Protein AF-A0A5K1DE42-F1 (afdb_monomer)

Radius of gyration: 11.46 Å; Cα contacts (8 Å, |Δi|>4): 38; chains: 1; bounding box: 26×25×26 Å

Nearest PDB structures (foldseek):
  4m4w-assembly1_K  TM=2.474E-01  e=2.208E+00  Bacillus subtilis subsp. subtilis str. 168
  7t4s-assembly1_E  TM=3.719E-01  e=6.451E+00  Human betaherpesvirus 5

Secondary structure (DSSP, 8-state):
--HHHHHHHHTT------SSHHHHHHHHHHHHHHHHH-TTS-EEEEEETTEEEEEE-

Foldseek 3Di:
DQLVVVVVVCVVHDDDQDDPVVSVVVVVVNVVVNCVNCVPWDKDWDDDPPDTDIDTD

Structure (mmCIF, N/CA/C/O backbone):
data_AF-A0A5K1DE42-F1
#
_entry.id   AF-A0A5K1DE42-F1
#
loop_
_atom_site.group_PDB
_atom_site.id
_atom_site.type_symbol
_atom_site.label_atom_id
_atom_site.label_alt_id
_atom_site.label_comp_id
_atom_site.label_asym_id
_atom_site.label_entity_id
_atom_site.label_seq_id
_atom_site.pdbx_PDB_ins_code
_atom_site.Cartn_x
_atom_site.Cartn_y
_atom_site.Cartn_z
_atom_site.occupancy
_atom_site.B_iso_or_equiv
_atom_site.auth_seq_id
_atom_site.auth_comp_id
_atom_site.auth_asym_id
_atom_site.auth_atom_id
_atom_site.pdbx_PDB_model_num
ATOM 1 N N . PHE A 1 1 ? 1.945 8.404 3.658 1.00 87.38 1 PHE A N 1
ATOM 2 C CA . PHE A 1 1 ? 1.001 7.560 2.900 1.00 87.38 1 PHE A CA 1
ATOM 3 C C . PHE A 1 1 ? -0.099 7.127 3.853 1.00 87.38 1 PHE A C 1
ATOM 5 O O . PHE A 1 1 ? 0.234 6.679 4.940 1.00 87.38 1 PHE A O 1
ATOM 12 N N . ASP A 1 2 ? -1.368 7.302 3.483 1.00 96.00 2 ASP A N 1
ATOM 13 C CA . ASP A 1 2 ? -2.512 6.803 4.256 1.00 96.00 2 ASP A CA 1
ATOM 14 C C . ASP A 1 2 ? -3.126 5.617 3.503 1.00 96.00 2 ASP A C 1
ATOM 16 O O . ASP A 1 2 ? -3.767 5.786 2.460 1.00 96.00 2 ASP A O 1
ATOM 20 N N . GLY A 1 3 ? -2.882 4.409 4.015 1.00 96.19 3 GLY A N 1
ATOM 21 C CA . GLY A 1 3 ? -3.352 3.179 3.386 1.00 96.19 3 GLY A CA 1
ATOM 22 C C . GLY A 1 3 ? -4.869 3.003 3.463 1.00 96.19 3 GLY A C 1
ATOM 23 O O . GLY A 1 3 ? -5.456 2.471 2.524 1.00 96.19 3 GLY A O 1
ATOM 24 N N . GLN A 1 4 ? -5.533 3.501 4.510 1.00 95.88 4 GLN A N 1
ATOM 25 C CA . GLN A 1 4 ? -6.990 3.382 4.640 1.00 95.88 4 GLN A CA 1
ATOM 26 C C . GLN A 1 4 ? -7.710 4.313 3.664 1.00 95.88 4 GLN A C 1
ATOM 28 O O . GLN A 1 4 ? -8.667 3.899 2.998 1.00 95.88 4 GLN A O 1
ATOM 33 N N . LEU A 1 5 ? -7.213 5.543 3.509 1.00 97.31 5 LEU A N 1
ATOM 34 C CA . LEU A 1 5 ? -7.707 6.462 2.485 1.00 97.31 5 LEU A CA 1
ATOM 35 C C . LEU A 1 5 ? -7.469 5.901 1.075 1.00 97.31 5 LEU A C 1
ATOM 37 O O . LEU A 1 5 ? -8.351 5.995 0.219 1.00 97.31 5 LEU A O 1
ATOM 41 N N . PHE A 1 6 ? -6.301 5.298 0.830 1.00 96.94 6 PHE A N 1
ATOM 42 C CA . PHE A 1 6 ? -5.997 4.659 -0.451 1.00 96.94 6 PHE A CA 1
ATOM 43 C C . PHE A 1 6 ? -6.975 3.519 -0.764 1.00 96.94 6 PHE A C 1
ATOM 45 O O . PHE A 1 6 ? -7.597 3.531 -1.828 1.00 96.94 6 PHE A O 1
ATOM 52 N N . LEU A 1 7 ? -7.171 2.578 0.170 1.00 95.81 7 LEU A N 1
ATOM 53 C CA . LEU A 1 7 ? -8.123 1.470 0.015 1.00 95.81 7 LEU A CA 1
ATOM 54 C C . LEU A 1 7 ? -9.546 1.984 -0.229 1.00 95.81 7 LEU A C 1
ATOM 56 O O . LEU A 1 7 ? -10.236 1.490 -1.119 1.00 95.81 7 LEU A O 1
ATOM 60 N N . SER A 1 8 ? -9.958 3.032 0.490 1.00 96.12 8 SER A N 1
ATOM 61 C CA . SER A 1 8 ? -11.275 3.656 0.314 1.00 96.12 8 SER A CA 1
ATOM 62 C C . SER A 1 8 ? -11.460 4.227 -1.097 1.00 96.12 8 SER A C 1
ATOM 64 O O . SER A 1 8 ? -12.505 4.022 -1.713 1.00 96.12 8 SER A O 1
ATOM 66 N N . LYS A 1 9 ? -10.436 4.888 -1.654 1.00 96.88 9 LYS A N 1
ATOM 67 C CA . LYS A 1 9 ? -10.458 5.428 -3.030 1.00 96.88 9 LYS A CA 1
ATOM 68 C C . LYS A 1 9 ? -10.391 4.349 -4.118 1.00 96.88 9 LYS A C 1
ATOM 70 O O . LYS A 1 9 ? -10.837 4.595 -5.247 1.00 96.88 9 LYS A O 1
ATOM 75 N N . MET A 1 10 ? -9.819 3.193 -3.782 1.00 96.25 10 MET A N 1
ATOM 76 C CA . MET A 1 10 ? -9.657 2.029 -4.656 1.00 96.25 10 MET A CA 1
ATOM 77 C C . MET A 1 10 ? -10.817 1.031 -4.580 1.00 96.25 10 MET A C 1
ATOM 79 O O . MET A 1 10 ? -10.846 0.084 -5.363 1.00 96.25 10 MET A O 1
ATOM 83 N N . LYS A 1 11 ? -11.796 1.229 -3.692 1.00 94.81 11 LYS A N 1
ATOM 84 C CA . LYS A 1 11 ? -12.966 0.350 -3.590 1.00 94.81 11 LYS A CA 1
ATOM 85 C C . LYS A 1 11 ? -13.694 0.254 -4.938 1.00 94.81 11 LYS A C 1
ATOM 87 O O . LYS A 1 11 ? -14.067 1.268 -5.524 1.00 94.81 11 LYS A O 1
ATOM 92 N N . GLY A 1 12 ? -13.880 -0.974 -5.426 1.00 95.44 12 GLY A N 1
ATOM 93 C CA . GLY A 1 12 ? -14.500 -1.252 -6.728 1.00 95.44 12 GLY A CA 1
ATOM 94 C C . GLY A 1 12 ? -13.601 -0.999 -7.945 1.00 95.44 12 GLY A C 1
ATOM 95 O O . GLY A 1 12 ? -14.086 -1.066 -9.070 1.00 95.44 12 GLY A O 1
ATOM 96 N N . LYS A 1 13 ? -12.309 -0.710 -7.746 1.00 96.94 13 LYS A N 1
ATOM 97 C CA . LYS A 1 13 ? -11.329 -0.486 -8.817 1.00 96.94 13 LYS A CA 1
ATOM 98 C C . LYS A 1 13 ? -10.222 -1.530 -8.752 1.00 96.94 13 LYS A C 1
ATOM 100 O O . LYS A 1 13 ? -9.862 -2.011 -7.681 1.00 96.94 13 LYS A O 1
ATOM 105 N N . SER A 1 14 ? -9.633 -1.821 -9.904 1.00 95.56 14 SER A N 1
ATOM 106 C CA . SER A 1 14 ? -8.455 -2.679 -10.015 1.00 95.56 14 SER A CA 1
ATOM 107 C C . SER A 1 14 ? -7.258 -1.854 -10.476 1.00 95.56 14 SER A C 1
ATOM 109 O O . SER A 1 14 ? -7.386 -0.980 -11.329 1.00 95.56 14 SER A O 1
ATOM 111 N N . MET A 1 15 ? -6.094 -2.132 -9.896 1.00 94.88 15 MET A N 1
ATOM 112 C CA . MET A 1 15 ? -4.804 -1.568 -10.291 1.00 94.88 15 MET A CA 1
ATOM 113 C C . MET A 1 15 ? -3.892 -2.724 -10.686 1.00 94.88 15 MET A C 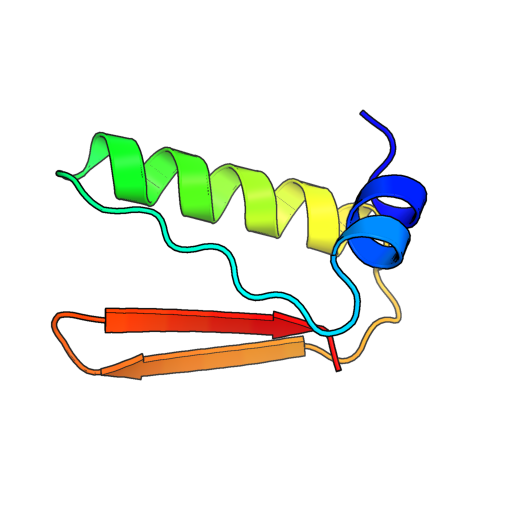1
ATOM 115 O O . MET A 1 15 ? -3.822 -3.723 -9.971 1.00 94.88 15 MET A O 1
ATOM 119 N N . MET A 1 16 ? -3.195 -2.582 -11.810 1.00 95.06 16 MET A N 1
ATOM 120 C CA . MET A 1 16 ? -2.266 -3.584 -12.318 1.00 95.06 16 MET A CA 1
ATOM 121 C C . MET A 1 16 ? -0.904 -2.943 -12.554 1.00 95.06 16 MET A C 1
ATOM 123 O O . MET A 1 16 ? -0.816 -1.860 -13.127 1.00 95.06 16 MET A O 1
ATOM 127 N N . PHE A 1 17 ? 0.147 -3.629 -12.117 1.00 96.25 17 PHE A N 1
ATOM 128 C CA . PHE A 1 17 ? 1.526 -3.276 -12.423 1.00 96.25 17 PHE A CA 1
ATOM 129 C C . PHE A 1 17 ? 1.972 -4.149 -13.593 1.00 96.25 17 PHE A C 1
ATOM 131 O O . PHE A 1 17 ? 1.851 -5.371 -13.529 1.00 96.25 17 PHE A O 1
ATOM 138 N N . VAL A 1 18 ? 2.445 -3.519 -14.667 1.00 95.44 18 VAL A N 1
ATOM 139 C CA . VAL A 1 18 ? 2.905 -4.194 -15.885 1.00 95.44 18 VAL A CA 1
ATOM 140 C C . VAL A 1 18 ? 4.334 -3.750 -16.147 1.00 95.44 18 VAL A C 1
ATOM 142 O O . VAL A 1 18 ? 4.599 -2.552 -16.222 1.00 95.44 18 VAL A O 1
ATOM 145 N N . GLY A 1 19 ? 5.253 -4.703 -16.254 1.00 93.94 19 GLY A N 1
ATOM 146 C CA . GLY A 1 19 ? 6.665 -4.412 -16.452 1.00 93.94 19 GLY A CA 1
ATOM 147 C C . GLY A 1 19 ? 7.546 -5.609 -16.134 1.00 93.94 19 GLY A C 1
ATOM 148 O O . GLY A 1 19 ? 7.102 -6.755 -16.155 1.00 93.94 19 GLY A O 1
ATOM 149 N N . ASP A 1 20 ? 8.802 -5.311 -15.844 1.00 93.88 20 ASP A N 1
ATOM 150 C CA . ASP A 1 20 ? 9.819 -6.270 -15.442 1.00 93.88 20 ASP A CA 1
ATOM 151 C C . ASP A 1 20 ? 9.784 -6.540 -13.921 1.00 93.88 20 ASP A C 1
ATOM 153 O O . ASP A 1 20 ? 8.789 -6.309 -13.221 1.00 93.88 20 ASP A O 1
ATOM 157 N N . SER A 1 21 ? 10.902 -7.033 -13.391 1.00 94.81 21 SER A N 1
ATOM 158 C CA . SER A 1 21 ? 11.085 -7.289 -11.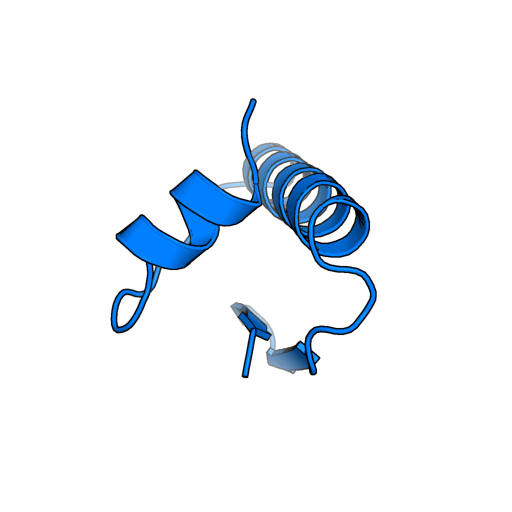965 1.00 94.81 21 SER A CA 1
ATOM 159 C C . SER A 1 21 ? 10.948 -6.035 -11.095 1.00 94.81 21 SER A C 1
ATOM 161 O O . SER A 1 21 ? 10.548 -6.156 -9.936 1.00 94.81 21 SER A O 1
ATOM 163 N N . LEU A 1 22 ? 11.207 -4.829 -11.615 1.00 96.44 22 LEU A N 1
ATOM 164 C CA . LEU A 1 22 ? 11.034 -3.598 -10.846 1.00 96.44 22 LEU A CA 1
ATOM 165 C C . LEU A 1 22 ? 9.549 -3.300 -10.620 1.00 96.44 22 LEU A C 1
ATOM 167 O O . LEU A 1 22 ? 9.153 -2.970 -9.501 1.00 96.44 22 LEU A O 1
ATOM 171 N N . GLY A 1 23 ? 8.715 -3.475 -11.648 1.00 95.44 23 GLY A N 1
ATOM 172 C CA . GLY A 1 23 ? 7.260 -3.348 -11.520 1.00 95.44 23 GLY A CA 1
ATOM 173 C C . GLY A 1 23 ? 6.685 -4.321 -10.485 1.00 95.44 23 GLY A C 1
ATOM 174 O O . GLY A 1 23 ? 5.850 -3.936 -9.661 1.00 95.44 23 GLY A O 1
ATOM 175 N N . LEU A 1 24 ? 7.197 -5.556 -10.470 1.00 94.62 24 LEU A N 1
ATOM 176 C CA . LEU A 1 24 ? 6.834 -6.569 -9.478 1.00 94.62 24 LEU A CA 1
ATOM 177 C C . LEU A 1 24 ? 7.227 -6.150 -8.053 1.00 94.62 24 LEU A C 1
ATOM 179 O O . LEU A 1 24 ? 6.407 -6.254 -7.138 1.00 94.62 24 LEU A O 1
ATOM 183 N N . ASN A 1 25 ? 8.440 -5.627 -7.866 1.00 96.81 25 ASN A N 1
ATOM 184 C CA . ASN A 1 25 ? 8.917 -5.163 -6.560 1.00 96.81 25 ASN A CA 1
ATOM 185 C C . A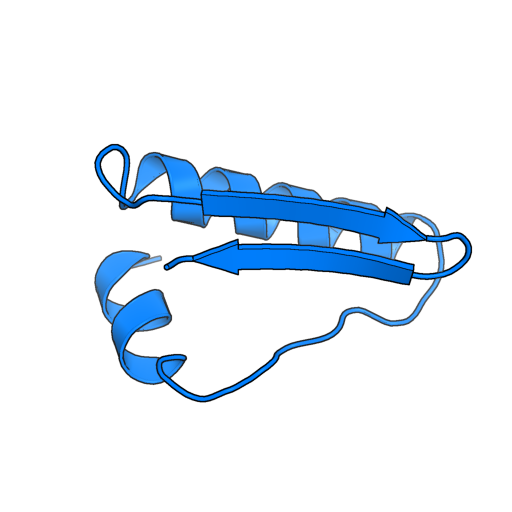SN A 1 25 ? 8.064 -4.005 -6.015 1.00 96.81 25 ASN A C 1
ATOM 187 O O . ASN A 1 25 ? 7.760 -3.959 -4.819 1.00 96.81 25 ASN A O 1
ATOM 191 N N . GLN A 1 26 ? 7.632 -3.089 -6.887 1.00 97.00 26 GLN A N 1
ATOM 192 C CA . GLN A 1 26 ? 6.764 -1.975 -6.494 1.00 97.00 26 GLN A CA 1
ATOM 193 C C . GLN A 1 26 ? 5.369 -2.453 -6.085 1.00 97.00 26 GLN A C 1
ATOM 195 O O . GLN A 1 26 ? 4.838 -2.009 -5.064 1.00 97.00 26 GLN A O 1
ATOM 200 N N . TRP A 1 27 ? 4.798 -3.402 -6.830 1.00 96.69 27 TRP A N 1
ATOM 201 C CA . TRP A 1 27 ? 3.527 -4.033 -6.476 1.00 96.69 27 TRP A CA 1
ATOM 202 C C . TRP A 1 27 ? 3.591 -4.734 -5.109 1.00 96.69 27 TRP A C 1
ATO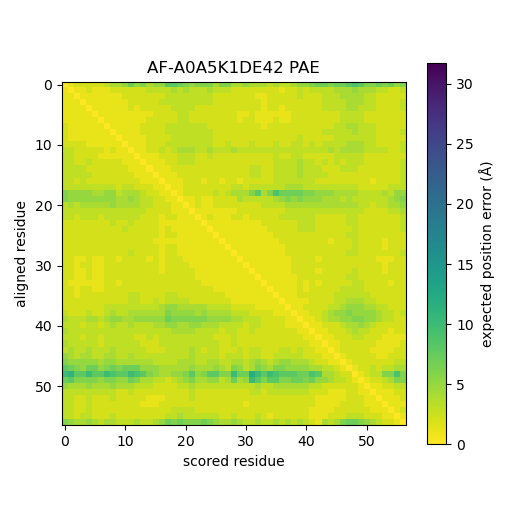M 204 O O . TRP A 1 27 ? 2.717 -4.518 -4.267 1.00 96.69 27 TRP A O 1
ATOM 214 N N . GLN A 1 28 ? 4.654 -5.503 -4.846 1.00 96.19 28 GLN A N 1
ATOM 215 C CA . GLN A 1 28 ? 4.869 -6.169 -3.554 1.00 96.19 28 GLN A CA 1
ATOM 216 C C . GLN A 1 28 ? 5.013 -5.160 -2.408 1.00 96.19 28 GLN A C 1
ATOM 218 O O . GLN A 1 28 ? 4.375 -5.306 -1.364 1.00 96.19 28 GLN A O 1
ATOM 223 N N . SER A 1 29 ? 5.800 -4.103 -2.620 1.00 97.50 29 SER A N 1
ATOM 224 C CA . SER A 1 29 ? 6.004 -3.039 -1.631 1.00 97.50 29 SER A CA 1
ATOM 225 C C . SER A 1 29 ? 4.690 -2.336 -1.279 1.00 97.50 29 SER A C 1
ATOM 227 O O . SER A 1 29 ? 4.401 -2.110 -0.101 1.00 97.50 29 SER A O 1
ATOM 229 N N . LEU A 1 30 ? 3.849 -2.043 -2.280 1.00 97.12 30 LEU A N 1
ATOM 230 C CA . LEU A 1 30 ? 2.529 -1.451 -2.063 1.00 97.12 30 LEU A CA 1
ATOM 231 C C . LEU A 1 30 ? 1.610 -2.380 -1.263 1.00 97.12 30 LEU A C 1
ATOM 233 O O . LEU A 1 30 ? 0.967 -1.921 -0.319 1.00 97.12 30 LEU A O 1
ATOM 237 N N . ILE A 1 31 ? 1.564 -3.672 -1.596 1.00 96.44 31 ILE A N 1
ATOM 238 C CA . ILE A 1 31 ? 0.766 -4.650 -0.842 1.00 96.44 31 ILE A CA 1
ATOM 239 C C . ILE A 1 31 ? 1.175 -4.664 0.628 1.00 96.44 31 ILE A C 1
ATOM 241 O O . ILE A 1 31 ? 0.302 -4.590 1.491 1.00 96.44 31 ILE A O 1
ATOM 245 N N . CYS A 1 32 ? 2.476 -4.702 0.923 1.00 96.56 32 CYS A N 1
ATOM 246 C CA . CYS A 1 32 ? 2.971 -4.693 2.299 1.00 96.56 32 CYS A CA 1
ATOM 247 C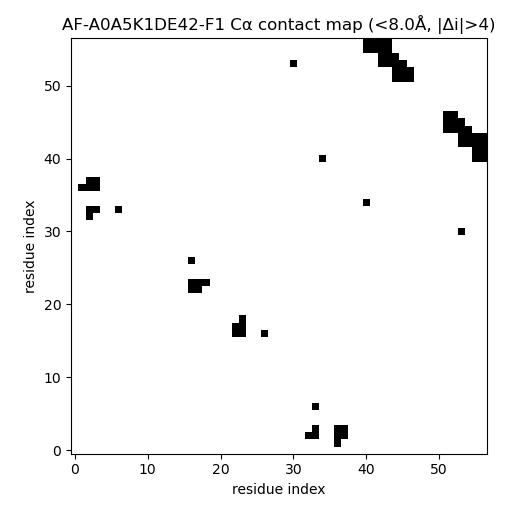 C . CYS A 1 32 ? 2.533 -3.434 3.064 1.00 96.56 32 CYS A C 1
ATOM 249 O O . CYS A 1 32 ? 2.085 -3.538 4.207 1.00 96.56 32 CYS A O 1
ATOM 251 N N . MET A 1 33 ? 2.601 -2.256 2.431 1.00 97.62 33 MET A N 1
ATOM 252 C CA . MET A 1 33 ? 2.120 -1.003 3.033 1.00 97.62 33 MET A CA 1
ATOM 253 C C . MET A 1 33 ? 0.604 -1.004 3.279 1.00 97.62 33 MET A C 1
ATOM 255 O O . MET A 1 33 ? 0.133 -0.444 4.267 1.00 97.62 33 MET A O 1
ATOM 259 N N . LEU A 1 34 ? -0.180 -1.615 2.390 1.00 97.19 34 LEU A N 1
ATOM 260 C CA . LEU A 1 34 ? -1.634 -1.701 2.545 1.00 97.19 34 LEU A CA 1
ATOM 261 C C . LEU A 1 34 ? -2.044 -2.736 3.597 1.00 97.19 34 LEU A C 1
ATOM 263 O O . LEU A 1 34 ? -2.961 -2.490 4.378 1.00 97.19 34 LEU A O 1
ATOM 267 N N . TYR A 1 35 ? -1.340 -3.866 3.654 1.00 96.00 35 TYR A N 1
ATOM 268 C CA . TYR A 1 35 ? -1.563 -4.909 4.649 1.00 96.00 35 TYR A CA 1
ATOM 269 C C . TYR A 1 35 ? -1.260 -4.404 6.066 1.00 96.00 35 TYR A C 1
ATOM 271 O O . TYR A 1 35 ? -2.040 -4.645 6.985 1.00 96.00 35 TYR A O 1
ATOM 279 N N . SER A 1 36 ? -0.180 -3.632 6.243 1.00 96.25 36 SER A N 1
ATOM 280 C CA . SER A 1 36 ? 0.147 -3.022 7.538 1.00 96.25 36 SER A CA 1
ATOM 281 C C . SER A 1 36 ? -0.842 -1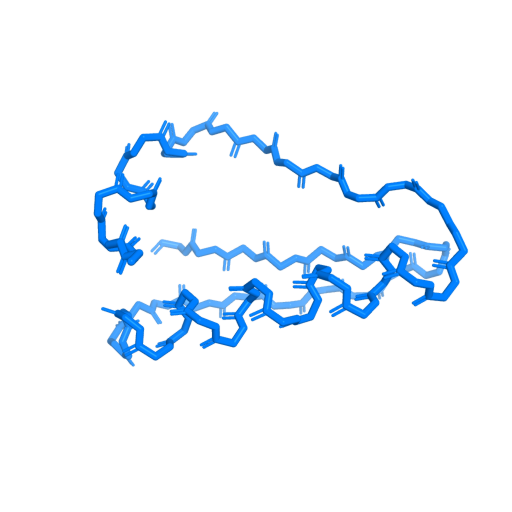.927 7.955 1.00 96.25 36 SER A C 1
ATOM 283 O O . SER A 1 36 ? -1.138 -1.796 9.141 1.00 96.25 36 SER A O 1
ATOM 285 N N . ALA A 1 37 ? -1.406 -1.178 7.001 1.00 96.25 37 ALA A N 1
ATOM 286 C CA . ALA A 1 37 ? -2.422 -0.157 7.269 1.00 96.25 37 ALA A CA 1
ATOM 287 C C . ALA A 1 37 ? -3.817 -0.734 7.596 1.00 96.25 37 ALA A C 1
ATOM 289 O O . ALA A 1 37 ? -4.635 -0.053 8.225 1.00 96.25 37 ALA A O 1
ATOM 290 N N . ALA A 1 38 ? -4.100 -1.973 7.177 1.00 95.38 38 ALA A N 1
ATOM 291 C CA . ALA A 1 38 ? -5.378 -2.653 7.383 1.00 95.38 38 ALA A CA 1
ATOM 292 C C . ALA A 1 38 ? -5.192 -4.114 7.856 1.00 95.38 38 ALA A C 1
ATOM 294 O O . ALA A 1 38 ? -5.643 -5.043 7.187 1.00 95.38 38 ALA A O 1
ATOM 295 N N . PRO A 1 39 ? -4.605 -4.349 9.047 1.00 93.19 39 PRO A N 1
ATOM 296 C CA . PRO A 1 39 ? -4.207 -5.688 9.503 1.00 93.19 39 PRO A CA 1
ATOM 297 C C . PRO A 1 39 ? -5.385 -6.636 9.780 1.00 93.19 39 PRO A C 1
ATOM 299 O O . PRO A 1 39 ? -5.197 -7.840 9.916 1.00 93.19 39 PRO A O 1
ATOM 302 N N . LYS A 1 40 ? -6.607 -6.099 9.893 1.00 94.38 40 LYS A N 1
ATOM 303 C CA . LYS A 1 40 ? -7.847 -6.871 10.082 1.00 94.38 40 LYS A CA 1
ATOM 304 C C . LYS A 1 40 ? -8.606 -7.121 8.775 1.00 94.38 40 LYS A C 1
ATOM 306 O O . LYS A 1 40 ? -9.640 -7.787 8.805 1.00 94.38 40 LYS A O 1
ATOM 311 N N . ALA A 1 41 ? -8.152 -6.555 7.655 1.00 94.19 41 ALA A N 1
ATOM 312 C CA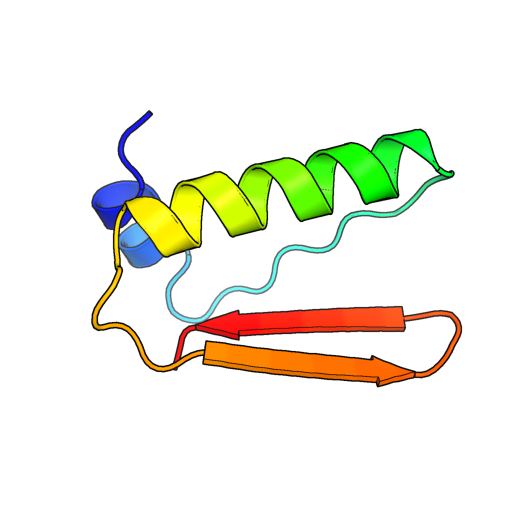 . ALA A 1 41 ? -8.801 -6.772 6.371 1.00 94.19 41 ALA A CA 1
ATOM 313 C C . ALA A 1 41 ? -8.615 -8.227 5.939 1.00 94.19 41 ALA A C 1
ATOM 315 O O . ALA A 1 41 ? -7.538 -8.808 6.088 1.00 94.19 41 ALA A O 1
ATOM 316 N N . ARG A 1 42 ? -9.672 -8.820 5.385 1.00 95.56 42 ARG A N 1
ATOM 317 C CA . ARG A 1 42 ? -9.544 -10.119 4.731 1.00 95.56 42 ARG A CA 1
ATOM 318 C C . ARG A 1 42 ? -8.859 -9.890 3.393 1.00 95.56 42 ARG A C 1
ATOM 320 O O . ARG A 1 42 ? -9.243 -8.999 2.643 1.00 95.56 42 ARG A O 1
ATOM 327 N N . VAL A 1 43 ? -7.841 -10.684 3.103 1.00 96.00 43 VAL A N 1
ATOM 328 C CA . VAL A 1 43 ? -7.082 -10.580 1.858 1.00 96.00 43 VAL A CA 1
ATOM 329 C C . VAL A 1 43 ? -7.026 -11.924 1.159 1.00 96.00 43 VAL A C 1
ATOM 331 O O . VAL A 1 43 ? -7.068 -12.974 1.801 1.00 96.00 43 VAL A O 1
ATOM 334 N N . GLN A 1 44 ? -6.916 -11.887 -0.161 1.00 96.25 44 GLN A N 1
ATOM 335 C CA . GLN A 1 44 ? -6.733 -13.064 -0.993 1.00 96.25 44 GLN A CA 1
ATOM 336 C C . GLN A 1 44 ? -5.612 -12.812 -1.997 1.00 96.25 44 GLN A C 1
ATOM 338 O O . GLN A 1 44 ? -5.574 -11.774 -2.658 1.00 96.25 44 GLN A O 1
ATOM 343 N N . MET A 1 45 ? -4.715 -13.785 -2.136 1.00 94.88 45 MET A N 1
ATOM 344 C CA . MET A 1 45 ? -3.674 -13.785 -3.156 1.00 94.88 45 MET A CA 1
ATOM 345 C C . MET A 1 45 ? -3.887 -14.974 -4.086 1.00 94.88 45 MET A C 1
ATOM 347 O O . MET A 1 45 ? -4.043 -16.107 -3.633 1.00 94.88 45 MET A O 1
ATOM 351 N N . SER A 1 46 ? -3.892 -14.718 -5.391 1.00 95.81 46 SER A N 1
ATOM 352 C CA . SER A 1 46 ? -3.930 -15.760 -6.415 1.00 95.81 46 SER A CA 1
ATOM 353 C C . SER A 1 46 ? -2.814 -15.527 -7.423 1.00 95.81 46 SER A C 1
ATOM 355 O O . SER A 1 46 ? -2.574 -14.400 -7.855 1.00 95.81 46 SER A O 1
ATOM 357 N N . ARG A 1 47 ? -2.102 -16.595 -7.776 1.00 94.50 47 ARG A N 1
ATOM 358 C CA . ARG A 1 47 ? -1.003 -16.561 -8.739 1.00 94.50 47 ARG A CA 1
ATOM 359 C C . ARG A 1 47 ? -1.327 -17.509 -9.882 1.00 94.50 47 ARG A C 1
ATOM 361 O O . ARG A 1 47 ? -1.593 -18.686 -9.654 1.00 94.50 47 ARG A O 1
ATOM 368 N N . ARG A 1 48 ? -1.331 -16.979 -11.098 1.00 94.06 48 ARG A N 1
ATOM 369 C CA . ARG A 1 48 ? -1.523 -17.703 -12.355 1.00 94.06 48 ARG A CA 1
ATOM 370 C C . ARG A 1 48 ? -0.555 -17.122 -13.368 1.00 94.06 48 ARG A C 1
ATOM 372 O O . ARG A 1 48 ? -0.870 -16.080 -13.918 1.00 94.06 48 ARG A O 1
ATOM 379 N N . ASP A 1 49 ? 0.595 -17.753 -13.593 1.00 87.69 49 ASP A N 1
ATOM 380 C CA . ASP A 1 49 ? 1.610 -17.226 -14.517 1.00 87.69 49 ASP A CA 1
ATOM 381 C C . ASP A 1 49 ? 0.990 -16.859 -15.882 1.00 87.69 49 ASP A C 1
ATOM 383 O O . ASP A 1 49 ? 0.285 -17.692 -16.462 1.00 87.69 49 ASP A O 1
ATOM 387 N N . PRO A 1 50 ? 1.170 -15.616 -16.377 1.00 89.56 50 PRO A N 1
ATOM 388 C CA . PRO A 1 50 ? 2.096 -14.568 -15.904 1.00 89.56 50 PRO A CA 1
ATOM 389 C C . PRO A 1 50 ? 1.520 -13.571 -14.866 1.00 89.56 50 PRO A C 1
ATOM 391 O O . PRO A 1 50 ? 2.178 -12.609 -14.479 1.00 89.56 50 PRO A O 1
ATOM 394 N N . LEU A 1 51 ? 0.275 -13.744 -14.429 1.00 94.12 51 LEU A N 1
ATOM 395 C CA . LEU A 1 51 ? -0.478 -12.827 -13.574 1.00 94.12 51 LEU A CA 1
ATOM 396 C C . LEU A 1 51 ? -0.412 -13.192 -12.079 1.00 94.12 51 LEU A C 1
ATOM 398 O O . LEU A 1 51 ? -0.698 -14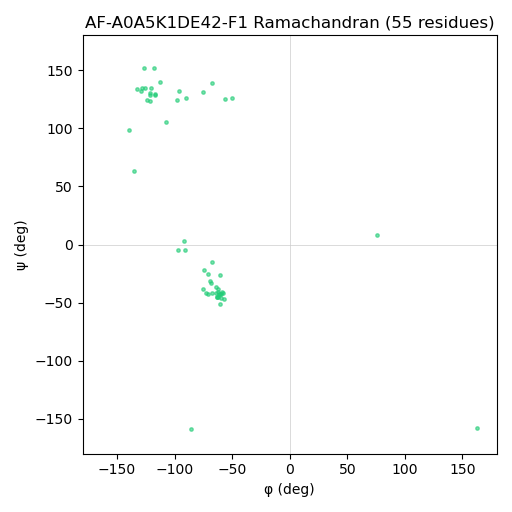.314 -11.661 1.00 94.12 51 LEU A O 1
ATOM 402 N N . SER A 1 52 ? -0.138 -12.199 -11.235 1.00 95.75 52 SER A N 1
ATOM 403 C CA . SER A 1 52 ? -0.354 -12.285 -9.785 1.00 95.75 52 SER A CA 1
ATOM 404 C C . SER A 1 52 ? -1.397 -11.258 -9.359 1.00 95.75 52 SER A C 1
ATOM 406 O O . SER A 1 52 ? -1.297 -10.082 -9.701 1.00 95.75 52 SER A O 1
ATOM 408 N N . THR A 1 53 ? -2.413 -11.694 -8.620 1.00 96.69 53 THR A N 1
ATOM 409 C CA . THR A 1 53 ? -3.520 -10.849 -8.164 1.00 96.69 53 THR A CA 1
ATOM 410 C C . THR A 1 53 ? -3.589 -10.863 -6.646 1.00 96.69 53 THR A C 1
ATOM 412 O O . THR A 1 53 ? -3.612 -11.927 -6.027 1.00 96.69 53 THR A O 1
ATOM 415 N N . PHE A 1 54 ? -3.656 -9.672 -6.055 1.00 96.31 54 PHE A N 1
ATOM 416 C CA . PHE A 1 54 ? -3.864 -9.469 -4.627 1.00 96.31 54 PHE A CA 1
ATOM 417 C C . PHE A 1 54 ? -5.124 -8.631 -4.427 1.00 96.31 54 PHE A C 1
ATOM 419 O O . PHE A 1 54 ? -5.267 -7.574 -5.045 1.00 96.31 54 PHE A O 1
ATOM 426 N N . GLN A 1 55 ? -6.034 -9.107 -3.585 1.00 96.19 55 GLN A N 1
ATOM 427 C CA . GLN A 1 55 ? -7.338 -8.497 -3.368 1.00 96.19 55 GLN A CA 1
ATOM 428 C C . GLN A 1 55 ? -7.596 -8.294 -1.877 1.00 96.19 55 GLN A C 1
ATOM 430 O O . GLN A 1 55 ? -7.431 -9.215 -1.081 1.00 96.19 55 GLN A O 1
ATOM 435 N N . PHE A 1 56 ? -8.047 -7.090 -1.528 1.00 93.69 56 PHE A N 1
ATOM 436 C CA . PHE A 1 56 ? -8.662 -6.785 -0.238 1.00 93.69 56 PHE A CA 1
ATOM 437 C C . PHE A 1 56 ? -10.176 -7.018 -0.364 1.00 93.69 56 PHE A C 1
ATOM 439 O O . PHE A 1 56 ? -10.789 -6.505 -1.305 1.00 93.69 56 PHE A O 1
ATOM 446 N N . LEU A 1 57 ? -10.739 -7.831 0.533 1.00 89.88 57 LEU A N 1
ATOM 447 C CA . LEU A 1 57 ? -12.152 -8.234 0.577 1.00 89.88 57 LEU A CA 1
ATOM 448 C C . LEU A 1 57 ? -12.974 -7.325 1.498 1.00 89.88 57 LEU A C 1
ATOM 450 O O . LEU A 1 57 ? -12.461 -6.961 2.582 1.00 89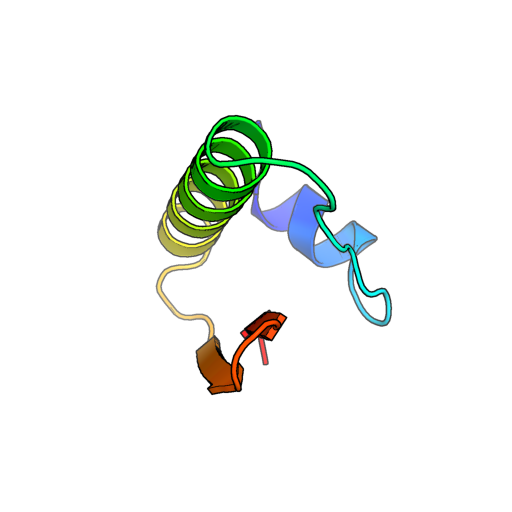.88 57 LEU A O 1
#

Sequence (57 aa):
FDGQLFLSKMKGKSMMFVGDSLGLNQWQSLICMLYSAAPKARVQMSRRDPLSTFQFL

InterPro domains:
  IPR026057 Trichome birefringence-like, C-terminal domain [PF13839] (1-56)
  IPR029962 Trichome birefringence-like family [PTHR32285] (1-56)

Solvent-accessible surface area (backbone atoms only — not comparable to full-atom values): 3653 Å² total; per-residue (Å²): 138,62,39,59,62,48,51,63,74,38,63,97,59,87,86,82,76,81,72,58,72,66,37,50,52,52,51,52,54,50,50,53,52,40,45,70,56,39,78,83,57,51,70,50,78,50,80,50,92,96,49,74,48,78,44,82,105

Organism: NCBI:txid210225

Mean predicted aligned error: 2.5 Å

pLDDT: mean 95.26, std 2.11, range [87.38, 97.62]